Protein AF-A0A7L2II50-F1 (afdb_monomer_lite)

Foldseek 3Di:
DVVVVVVCVVVVVVVVVVCVVCCVPPPCCVVPVVVVVVVVCVVCPPPDPVVVDDPDD

InterPro domains:
  IPR027917 MITRAC7/Phoenixin [PF15061] (5-56)
  IPR027917 MITRAC7/Phoenixin [PTHR34923] (1-56)

Secondary structure (DSSP, 8-state):
-HHHHHHHHHHHHHHHHHHHHHIIIIIHHHHSHHHHHHHHHHHTTT--HHHHS-S--

Organism: NCBI:txid91796

Structure (mmCIF, N/CA/C/O backbone):
data_AF-A0A7L2II50-F1
#
_entry.id   AF-A0A7L2II50-F1
#
loop_
_atom_site.group_PDB
_atom_site.id
_atom_site.type_symbol
_atom_site.label_atom_id
_atom_site.label_alt_id
_atom_site.label_comp_id
_atom_site.label_asym_id
_atom_site.label_entity_id
_atom_site.label_seq_id
_atom_site.pdbx_PDB_ins_code
_atom_site.Cartn_x
_atom_site.Cartn_y
_atom_site.Cartn_z
_atom_site.occupancy
_atom_site.B_iso_or_equiv
_atom_site.auth_seq_id
_atom_site.auth_comp_id
_atom_site.auth_asym_id
_atom_site.auth_atom_id
_atom_site.pdbx_PDB_model_num
ATOM 1 N N . MET A 1 1 ? 24.274 -9.083 -23.847 1.00 63.59 1 MET A N 1
ATOM 2 C CA . MET A 1 1 ? 24.280 -8.515 -22.480 1.00 63.59 1 MET A CA 1
ATOM 3 C C . MET A 1 1 ? 23.442 -7.242 -22.335 1.00 63.59 1 MET A C 1
ATOM 5 O O . MET A 1 1 ? 22.467 -7.289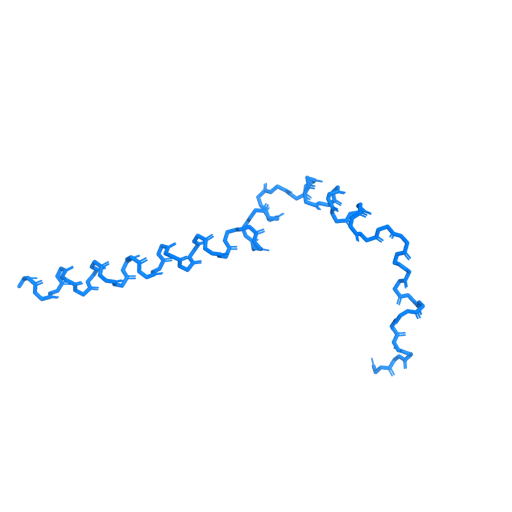 -21.601 1.00 63.59 1 MET A O 1
ATOM 9 N N . GLY A 1 2 ? 23.707 -6.139 -23.054 1.00 87.25 2 GLY A N 1
ATOM 10 C CA . GLY A 1 2 ? 22.994 -4.858 -22.835 1.00 87.25 2 GLY A CA 1
ATOM 11 C C . GLY A 1 2 ? 21.459 -4.875 -22.992 1.00 87.25 2 GLY A C 1
ATOM 12 O O . GLY A 1 2 ? 20.759 -4.224 -22.223 1.00 87.25 2 GLY A O 1
ATOM 13 N N . LYS A 1 3 ? 20.912 -5.663 -23.931 1.00 89.94 3 LYS A N 1
ATOM 14 C CA . LYS A 1 3 ? 19.450 -5.795 -24.111 1.00 89.94 3 LYS A CA 1
ATOM 15 C C . LYS A 1 3 ? 18.764 -6.462 -22.910 1.00 89.94 3 LYS A C 1
ATOM 17 O O . LYS A 1 3 ? 17.721 -5.990 -22.482 1.00 89.94 3 LYS A O 1
ATOM 22 N N . LEU A 1 4 ? 19.382 -7.498 -22.337 1.00 94.25 4 LEU A N 1
ATOM 23 C CA . LEU A 1 4 ? 18.852 -8.209 -21.169 1.00 94.25 4 LEU A CA 1
ATOM 24 C C . LEU A 1 4 ? 18.835 -7.306 -19.930 1.00 94.25 4 LEU A C 1
ATOM 26 O O . LEU A 1 4 ? 17.811 -7.205 -19.266 1.00 94.25 4 LEU A O 1
ATOM 30 N N . PHE A 1 5 ? 19.936 -6.598 -19.662 1.00 96.69 5 PHE A N 1
ATOM 31 C CA . PHE A 1 5 ? 20.005 -5.663 -18.535 1.00 96.69 5 PHE A CA 1
ATOM 32 C C . PHE A 1 5 ? 18.984 -4.528 -18.653 1.00 96.69 5 PHE A C 1
ATOM 34 O O . PHE A 1 5 ? 18.362 -4.165 -17.659 1.00 96.69 5 PHE A O 1
ATOM 41 N N . ARG A 1 6 ? 18.747 -4.015 -19.868 1.00 95.06 6 ARG A N 1
ATOM 42 C CA . ARG A 1 6 ? 17.690 -3.026 -20.113 1.00 95.06 6 ARG A CA 1
ATOM 43 C C . ARG A 1 6 ? 16.303 -3.587 -19.793 1.00 95.06 6 ARG A C 1
ATOM 45 O O . ARG A 1 6 ? 15.527 -2.913 -19.126 1.00 95.06 6 ARG A O 1
ATOM 52 N N . THR A 1 7 ? 15.996 -4.806 -20.235 1.00 96.56 7 THR A N 1
ATOM 53 C CA . THR A 1 7 ? 14.709 -5.453 -19.938 1.00 96.56 7 THR A CA 1
ATOM 54 C C . THR A 1 7 ? 14.524 -5.685 -18.441 1.00 96.56 7 THR A C 1
ATOM 56 O O . THR A 1 7 ? 13.470 -5.349 -17.909 1.00 96.56 7 THR A O 1
ATOM 59 N N . ILE A 1 8 ? 15.551 -6.189 -17.749 1.00 97.88 8 ILE A N 1
ATOM 60 C CA . ILE A 1 8 ? 15.517 -6.396 -16.294 1.00 97.88 8 ILE A CA 1
ATOM 61 C C . ILE A 1 8 ? 15.310 -5.067 -15.564 1.00 97.88 8 ILE A C 1
ATOM 63 O O . ILE A 1 8 ? 14.489 -5.002 -14.657 1.00 97.88 8 ILE A O 1
ATOM 67 N N . GLY A 1 9 ? 15.999 -3.999 -15.977 1.00 98.00 9 GLY A N 1
ATOM 68 C CA . GLY A 1 9 ? 15.844 -2.676 -15.371 1.00 98.00 9 GLY A CA 1
ATOM 69 C C . GLY A 1 9 ? 14.431 -2.112 -15.528 1.00 98.00 9 GLY A C 1
ATOM 70 O O . GLY A 1 9 ? 13.847 -1.646 -14.554 1.00 98.00 9 GLY A O 1
ATOM 71 N N . ILE A 1 10 ? 13.851 -2.206 -16.730 1.00 97.69 10 ILE A N 1
ATOM 72 C CA . ILE A 1 10 ? 12.483 -1.729 -16.990 1.00 97.69 10 ILE A CA 1
ATOM 73 C C . ILE A 1 10 ? 11.467 -2.544 -16.188 1.00 97.69 10 ILE A C 1
ATOM 75 O O . ILE A 1 10 ? 10.611 -1.972 -15.518 1.00 97.69 10 ILE A O 1
ATOM 79 N N . PHE A 1 11 ? 11.568 -3.873 -16.230 1.00 98.12 11 PHE A N 1
ATOM 80 C CA . PHE A 1 11 ? 10.634 -4.746 -15.528 1.00 98.12 11 PHE A CA 1
ATOM 81 C C . PHE A 1 11 ? 10.758 -4.612 -14.006 1.00 98.12 11 PHE A C 1
ATOM 83 O O . PHE A 1 11 ? 9.754 -4.456 -13.320 1.00 98.12 11 PHE A O 1
ATOM 90 N N . GLY A 1 12 ? 11.982 -4.604 -13.478 1.00 98.25 12 GLY A N 1
ATOM 91 C CA . GLY A 1 12 ? 12.238 -4.400 -12.054 1.00 98.25 12 GLY A CA 1
ATOM 92 C C . GLY A 1 12 ? 11.713 -3.049 -11.571 1.00 98.25 12 GLY A C 1
ATOM 93 O O . GLY A 1 12 ? 11.020 -2.990 -10.559 1.00 98.25 12 GLY A O 1
ATOM 94 N N . GLY A 1 13 ? 11.958 -1.979 -12.335 1.00 98.31 13 GLY A N 1
ATOM 95 C CA . GLY A 1 13 ? 11.404 -0.656 -12.049 1.00 98.31 13 GLY A CA 1
ATOM 96 C C . GLY A 1 13 ? 9.875 -0.654 -12.034 1.00 98.31 13 GLY A C 1
ATOM 97 O O . GLY A 1 13 ? 9.271 -0.122 -11.106 1.00 98.31 13 GLY A O 1
ATOM 98 N N . PHE A 1 14 ? 9.242 -1.313 -13.007 1.00 98.44 14 PHE A N 1
ATOM 99 C CA . PHE A 1 14 ? 7.790 -1.471 -13.039 1.00 98.44 14 PHE A CA 1
ATOM 100 C C . PHE A 1 14 ? 7.256 -2.188 -11.790 1.00 98.44 14 PHE A C 1
ATOM 102 O O . PHE A 1 14 ? 6.327 -1.691 -11.156 1.00 98.44 14 PHE A O 1
ATOM 109 N N . VAL A 1 15 ? 7.868 -3.307 -11.384 1.00 98.44 15 VAL A N 1
ATOM 110 C CA . VAL A 1 15 ? 7.459 -4.043 -10.175 1.00 98.44 15 VAL A CA 1
ATOM 111 C C . VAL A 1 15 ? 7.593 -3.181 -8.919 1.00 98.44 15 VAL A C 1
ATOM 113 O O . VAL A 1 15 ? 6.692 -3.191 -8.085 1.00 98.44 15 VAL A O 1
ATOM 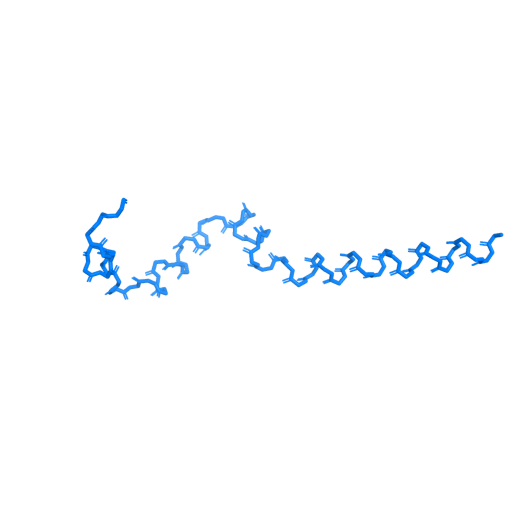116 N N . VAL A 1 16 ? 8.669 -2.397 -8.791 1.00 98.56 16 VAL A N 1
ATOM 117 C CA . VAL A 1 16 ? 8.855 -1.472 -7.660 1.00 98.56 16 VAL A CA 1
ATOM 118 C C . VAL A 1 16 ? 7.755 -0.411 -7.624 1.00 98.56 16 VAL A C 1
ATOM 120 O O . VAL A 1 16 ? 7.194 -0.160 -6.559 1.00 98.56 16 VAL A O 1
ATOM 123 N N . VAL A 1 17 ? 7.405 0.178 -8.772 1.00 98.56 17 VAL A N 1
ATOM 124 C CA . VAL A 1 17 ? 6.322 1.171 -8.861 1.00 98.56 17 VAL A CA 1
ATOM 125 C C . VAL A 1 17 ? 4.985 0.561 -8.441 1.00 98.56 17 VAL A C 1
ATOM 127 O O . VAL A 1 17 ? 4.269 1.155 -7.637 1.00 98.56 17 VAL A O 1
ATOM 130 N N . VAL A 1 18 ? 4.667 -0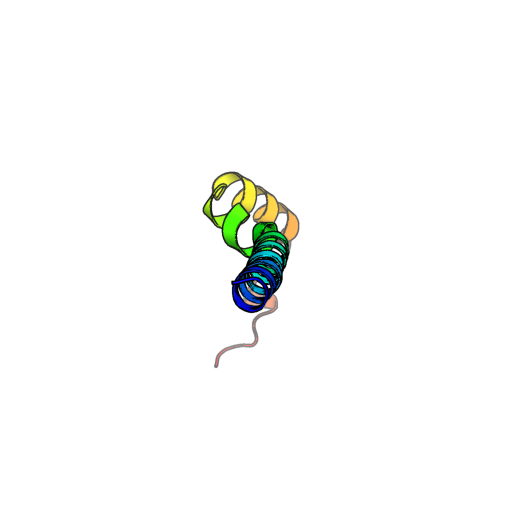.641 -8.929 1.00 98.38 18 VAL A N 1
ATOM 131 C CA . VAL A 1 18 ? 3.450 -1.364 -8.537 1.00 98.38 18 VAL A CA 1
ATOM 132 C C . VAL A 1 18 ? 3.463 -1.640 -7.032 1.00 98.38 18 VAL A C 1
ATOM 134 O O . VAL A 1 18 ? 2.533 -1.251 -6.332 1.00 98.38 18 VAL A O 1
ATOM 137 N N . ALA A 1 19 ? 4.528 -2.235 -6.496 1.00 97.75 19 ALA A N 1
ATOM 138 C CA . ALA A 1 19 ? 4.627 -2.538 -5.071 1.00 97.75 19 ALA A CA 1
ATOM 139 C C . ALA A 1 19 ? 4.461 -1.285 -4.194 1.00 97.75 19 ALA A C 1
ATOM 141 O O . ALA A 1 19 ? 3.731 -1.328 -3.206 1.00 97.75 19 ALA A O 1
ATOM 142 N N . ALA A 1 20 ? 5.070 -0.160 -4.579 1.00 98.12 20 ALA A N 1
ATOM 143 C CA . ALA A 1 20 ? 4.937 1.108 -3.868 1.00 98.12 20 ALA A CA 1
ATOM 144 C C . ALA A 1 20 ? 3.494 1.639 -3.888 1.00 98.12 20 ALA A C 1
ATOM 146 O O . ALA A 1 20 ? 2.982 2.053 -2.849 1.00 98.12 20 ALA A O 1
ATOM 147 N N . ALA A 1 21 ? 2.817 1.577 -5.039 1.00 98.00 21 ALA A N 1
ATOM 148 C CA . ALA A 1 21 ? 1.423 2.002 -5.165 1.00 98.00 21 ALA A CA 1
ATOM 149 C C . ALA A 1 21 ? 0.468 1.140 -4.317 1.00 98.00 21 ALA A C 1
ATOM 151 O O . ALA A 1 21 ? -0.460 1.662 -3.701 1.00 98.00 21 ALA A O 1
ATOM 152 N N . PHE A 1 22 ? 0.713 -0.173 -4.245 1.00 98.06 22 PHE A N 1
ATOM 153 C CA . PHE A 1 22 ? -0.112 -1.106 -3.470 1.00 98.06 22 PHE A CA 1
ATOM 154 C C . PHE A 1 22 ? 0.262 -1.184 -1.981 1.00 98.06 22 PHE A C 1
ATOM 156 O O . PHE A 1 22 ? -0.542 -1.671 -1.182 1.00 98.06 22 PHE A O 1
ATOM 163 N N . TYR A 1 23 ? 1.438 -0.693 -1.576 1.00 97.62 23 TYR A N 1
ATOM 164 C CA . TYR A 1 23 ? 1.914 -0.752 -0.191 1.00 97.62 23 TYR A CA 1
ATOM 165 C C . TYR A 1 23 ? 0.894 -0.256 0.850 1.00 97.62 23 TYR A C 1
ATOM 167 O O . TYR A 1 23 ? 0.574 -1.029 1.757 1.00 97.62 23 TYR A O 1
ATOM 175 N N . PRO A 1 24 ? 0.324 0.962 0.750 1.00 96.19 24 PRO A N 1
ATOM 176 C CA . PRO A 1 24 ? -0.608 1.453 1.767 1.00 96.19 24 PRO A CA 1
ATOM 177 C C . PRO A 1 24 ? -1.959 0.722 1.777 1.00 96.19 24 PRO A C 1
ATOM 179 O O . PRO A 1 24 ? -2.641 0.742 2.797 1.00 96.19 24 PRO A O 1
ATOM 182 N N . ILE A 1 25 ? -2.347 0.085 0.666 1.00 95.38 25 ILE A N 1
ATOM 183 C CA . ILE A 1 25 ? -3.663 -0.550 0.493 1.00 95.38 25 ILE A CA 1
ATOM 184 C C . ILE A 1 25 ? -3.641 -2.004 0.968 1.00 95.38 25 ILE A C 1
ATOM 186 O O . ILE A 1 25 ? -4.601 -2.460 1.582 1.00 95.38 25 ILE A O 1
ATOM 190 N N . TYR A 1 26 ? -2.559 -2.732 0.683 1.00 95.50 26 TYR A N 1
ATOM 191 C CA . TYR A 1 26 ? -2.475 -4.168 0.950 1.00 95.50 26 TYR A CA 1
ATOM 192 C C . TYR A 1 26 ? -1.477 -4.505 2.058 1.00 95.50 26 TYR A C 1
ATOM 194 O O . TYR A 1 26 ? -1.821 -5.185 3.019 1.00 95.50 26 TYR A O 1
ATOM 202 N N . PHE A 1 27 ? -0.245 -4.003 1.970 1.00 96.81 27 PHE A N 1
ATOM 203 C CA . PHE A 1 27 ? 0.829 -4.423 2.872 1.00 96.81 27 PHE A CA 1
ATOM 204 C C . PHE A 1 27 ? 0.787 -3.712 4.229 1.00 96.81 27 PHE A C 1
ATOM 206 O O . PHE A 1 27 ? 0.851 -4.383 5.256 1.00 96.81 27 PHE A O 1
ATOM 213 N N . ARG A 1 28 ? 0.629 -2.379 4.268 1.00 95.94 28 ARG A N 1
ATOM 214 C CA . ARG A 1 28 ? 0.552 -1.613 5.530 1.00 95.94 28 ARG A CA 1
ATOM 215 C C . ARG A 1 28 ? -0.541 -2.154 6.470 1.00 95.94 28 ARG A C 1
ATOM 217 O O . ARG A 1 28 ? -0.218 -2.361 7.637 1.00 95.94 28 ARG A O 1
ATOM 224 N N . PRO A 1 29 ? -1.776 -2.450 6.013 1.00 96.44 29 PRO A N 1
ATOM 225 C CA . PRO A 1 29 ? -2.814 -3.029 6.870 1.00 96.44 29 PRO A CA 1
ATOM 226 C C . PRO A 1 29 ? -2.447 -4.380 7.485 1.00 96.44 29 PRO A C 1
ATOM 228 O O . PRO A 1 29 ? -2.831 -4.662 8.616 1.00 96.44 29 PRO A O 1
ATOM 231 N N . LEU A 1 30 ? -1.706 -5.213 6.748 1.00 96.31 30 LEU A N 1
ATOM 232 C CA . LEU A 1 30 ? -1.279 -6.536 7.209 1.00 96.31 30 LEU A CA 1
ATOM 233 C C . LEU A 1 30 ? -0.091 -6.451 8.176 1.00 96.31 30 LEU A C 1
ATOM 235 O O . LEU A 1 30 ? -0.005 -7.246 9.106 1.00 96.31 30 LEU A O 1
ATOM 239 N N . LEU A 1 31 ? 0.808 -5.484 7.970 1.00 97.75 31 LEU A N 1
ATOM 240 C CA . LEU A 1 31 ? 1.970 -5.254 8.833 1.00 97.75 31 LEU A CA 1
ATOM 241 C C . LEU A 1 31 ? 1.606 -4.518 10.131 1.00 97.75 31 LEU A C 1
ATOM 243 O O . LEU A 1 31 ? 2.228 -4.761 11.161 1.00 97.75 31 LEU A O 1
ATOM 247 N N . LEU A 1 32 ? 0.609 -3.628 10.088 1.00 97.38 32 LEU A N 1
ATOM 248 C CA . LEU A 1 32 ? 0.182 -2.783 11.209 1.00 97.38 32 LEU A CA 1
ATOM 249 C C . LEU A 1 32 ? -1.322 -2.960 11.497 1.00 97.38 32 LEU A C 1
ATOM 251 O O . LEU A 1 32 ? -2.095 -2.001 11.399 1.00 97.38 32 LEU A O 1
ATOM 255 N N . PRO A 1 33 ? -1.770 -4.178 11.858 1.00 96.19 33 PRO A N 1
ATOM 256 C CA . PRO A 1 33 ? -3.193 -4.501 11.928 1.00 96.19 33 PRO A CA 1
ATOM 257 C C . PRO A 1 33 ? -3.944 -3.694 12.991 1.00 96.19 33 PRO A C 1
ATOM 259 O O . PRO A 1 33 ? -5.082 -3.295 12.760 1.00 96.19 33 PRO A O 1
ATOM 262 N N . GLU A 1 34 ? -3.330 -3.411 14.140 1.00 97.12 34 GLU A N 1
ATOM 263 C CA . GLU A 1 34 ? -3.998 -2.675 15.224 1.00 97.12 34 GLU A CA 1
ATOM 264 C C . GLU A 1 34 ? -4.166 -1.183 14.908 1.00 97.12 34 GLU A C 1
ATOM 266 O O . GLU A 1 34 ? -5.226 -0.603 15.158 1.00 97.12 34 GLU A O 1
ATOM 271 N N . GLU A 1 35 ? -3.160 -0.564 14.288 1.00 96.00 35 GLU A N 1
ATOM 272 C CA . GLU A 1 35 ? -3.239 0.825 13.828 1.00 96.00 35 GLU A CA 1
ATOM 273 C C . GLU A 1 35 ? -4.275 0.963 12.712 1.00 96.00 35 GLU A C 1
ATOM 275 O O . GLU A 1 35 ? -5.154 1.823 12.773 1.00 96.00 35 GLU A O 1
ATOM 280 N N . TYR A 1 36 ? -4.254 0.034 11.756 1.00 95.56 36 TYR A N 1
ATOM 281 C CA . TYR A 1 36 ? -5.225 0.005 10.675 1.00 95.56 36 TYR A CA 1
ATOM 282 C C . TYR A 1 36 ? -6.661 -0.227 11.175 1.00 95.56 36 TYR A C 1
ATOM 284 O O . TYR A 1 36 ? -7.584 0.453 10.728 1.00 95.56 36 TYR A O 1
ATOM 292 N N . LYS A 1 37 ? -6.880 -1.120 12.153 1.00 94.12 37 LYS A N 1
ATOM 293 C CA . LYS A 1 37 ? -8.195 -1.296 12.800 1.00 94.12 37 LYS A CA 1
ATOM 294 C C . LYS A 1 37 ? -8.659 -0.019 13.497 1.00 94.12 37 LYS 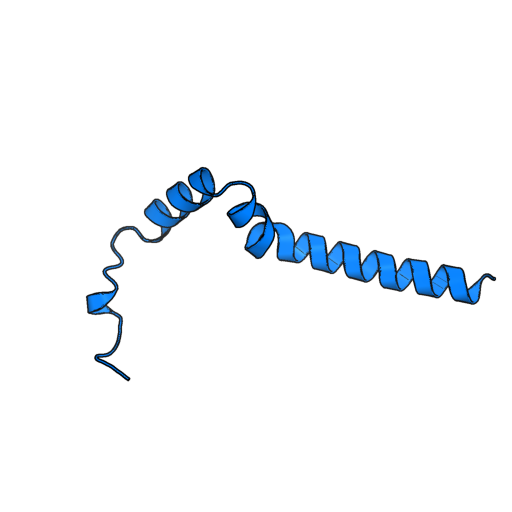A C 1
ATOM 296 O O . LYS A 1 37 ? -9.839 0.321 13.420 1.00 94.12 37 LYS A O 1
ATOM 301 N N . LYS A 1 38 ? -7.761 0.696 14.183 1.00 95.94 38 LYS A N 1
ATOM 302 C CA . LYS A 1 38 ? -8.086 1.975 14.831 1.00 95.94 38 LYS A CA 1
ATOM 303 C C . LYS A 1 38 ? -8.513 3.022 13.799 1.00 95.94 38 LYS A C 1
ATOM 305 O O . LYS A 1 38 ? -9.553 3.648 13.990 1.00 95.94 38 LYS A O 1
ATOM 310 N N . GLU A 1 39 ? -7.762 3.171 12.709 1.00 94.12 39 GLU A N 1
ATOM 311 C CA . GLU A 1 39 ? -8.112 4.054 11.588 1.00 94.12 39 GLU A CA 1
ATOM 312 C C . GLU A 1 39 ? -9.460 3.660 10.963 1.00 94.12 39 GLU A C 1
ATOM 314 O O . GLU A 1 39 ? -10.330 4.510 10.781 1.00 94.12 39 GLU A O 1
ATOM 319 N N . GLN A 1 40 ? -9.686 2.367 10.700 1.00 93.12 40 GLN A N 1
ATOM 320 C CA . GLN A 1 40 ? -10.952 1.883 10.146 1.00 93.12 40 GLN A CA 1
ATOM 321 C C . GLN A 1 40 ? -12.142 2.186 11.051 1.00 93.12 40 GLN A C 1
ATOM 323 O O . GLN A 1 40 ? -13.185 2.598 10.553 1.00 93.12 40 GLN A O 1
ATOM 328 N N . ARG A 1 41 ? -12.006 1.994 12.366 1.00 92.56 41 ARG A N 1
ATOM 329 C CA . ARG A 1 41 ? -13.076 2.305 13.322 1.00 92.56 41 ARG A CA 1
ATOM 330 C C . ARG A 1 41 ? -13.476 3.776 13.278 1.00 92.56 41 ARG A C 1
ATOM 332 O O . ARG A 1 41 ? -14.655 4.074 13.415 1.00 92.56 41 ARG A O 1
ATOM 339 N N . ILE A 1 42 ? -12.509 4.673 13.088 1.00 94.69 42 ILE A N 1
ATOM 340 C CA . ILE A 1 42 ? -12.766 6.111 12.952 1.00 94.69 42 ILE A CA 1
ATOM 341 C C . ILE A 1 42 ? -13.450 6.391 11.608 1.00 94.69 42 ILE A C 1
ATOM 343 O O . ILE A 1 42 ? -14.499 7.024 11.575 1.00 94.69 42 ILE A O 1
ATOM 347 N N . ASN A 1 43 ? -12.909 5.859 10.510 1.00 91.19 43 ASN A N 1
ATOM 3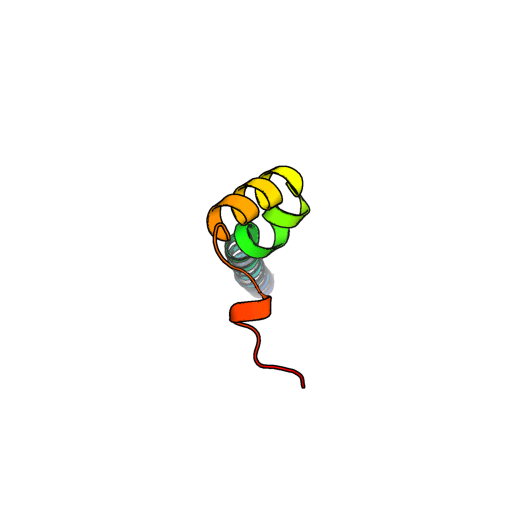48 C CA . ASN A 1 43 ? -13.429 6.092 9.158 1.00 91.19 43 ASN A CA 1
ATOM 349 C C . ASN A 1 43 ? -14.810 5.461 8.908 1.00 91.19 43 ASN A C 1
ATOM 351 O O . ASN A 1 43 ? -15.526 5.893 8.012 1.00 91.19 43 ASN A O 1
ATOM 355 N N . ARG A 1 44 ? -15.177 4.429 9.677 1.00 89.12 44 ARG A N 1
ATOM 356 C CA . ARG A 1 44 ? -16.479 3.743 9.618 1.00 89.12 44 ARG A CA 1
ATOM 357 C C . ARG A 1 44 ? -17.404 4.118 10.774 1.00 89.12 44 ARG A C 1
ATOM 359 O O . ARG A 1 44 ? -18.404 3.439 11.001 1.00 89.12 44 ARG A O 1
ATOM 366 N N . ALA A 1 45 ? -17.080 5.162 11.531 1.00 91.88 45 ALA A N 1
ATOM 367 C CA . ALA A 1 45 ? -17.956 5.627 12.594 1.00 91.88 45 ALA A CA 1
ATOM 368 C C . ALA A 1 45 ? -19.316 6.042 12.005 1.00 91.88 45 ALA A C 1
ATOM 370 O O . ALA A 1 45 ? -19.375 6.799 11.040 1.00 91.88 45 ALA A O 1
ATOM 371 N N . GLY A 1 46 ? -20.407 5.526 12.576 1.00 87.81 46 GLY A N 1
ATOM 372 C CA . GLY A 1 46 ? -21.768 5.814 12.108 1.00 87.81 46 GLY A CA 1
ATOM 373 C C . GLY A 1 46 ? -22.232 5.007 10.889 1.00 87.81 46 GLY A C 1
ATOM 374 O O . GLY A 1 46 ? -23.348 5.218 10.432 1.00 87.81 46 GLY A O 1
ATOM 375 N N . ILE A 1 47 ? -21.419 4.076 10.379 1.00 86.94 47 ILE A N 1
ATOM 376 C CA . ILE A 1 47 ? -21.819 3.132 9.327 1.00 86.94 47 ILE A CA 1
ATOM 377 C C . ILE A 1 47 ? -22.342 1.856 9.999 1.00 86.94 47 ILE A C 1
ATOM 379 O O . ILE A 1 47 ? -21.554 1.044 10.486 1.00 86.94 47 ILE A O 1
ATOM 383 N N . VAL A 1 48 ? -23.664 1.678 10.024 1.00 85.50 48 VAL A N 1
ATOM 384 C CA . VAL A 1 48 ? -24.328 0.430 10.437 1.00 85.50 48 VAL A CA 1
ATOM 385 C C . VAL A 1 48 ? -24.544 -0.401 9.180 1.00 85.50 48 VAL A C 1
ATOM 387 O O . VAL A 1 48 ? -25.249 0.033 8.275 1.00 85.50 48 VAL A O 1
ATOM 390 N N . GLN A 1 49 ? -23.884 -1.555 9.059 1.00 77.62 49 GLN A N 1
ATOM 391 C CA . GLN A 1 49 ? -23.905 -2.298 7.794 1.00 77.62 49 GLN A CA 1
ATOM 392 C C . GLN A 1 49 ? -25.303 -2.792 7.437 1.00 77.62 49 GLN A C 1
ATOM 394 O O . GLN A 1 49 ? -25.647 -2.816 6.263 1.00 77.62 49 GLN A O 1
ATOM 399 N N . GLU A 1 50 ? -26.103 -3.125 8.438 1.00 81.62 50 GLU A N 1
ATOM 400 C CA . GLU A 1 50 ? -27.463 -3.632 8.311 1.00 81.62 50 GLU A CA 1
ATOM 401 C C . GLU A 1 50 ? -28.419 -2.600 7.689 1.00 81.62 50 GLU A C 1
ATOM 403 O O . GLU A 1 50 ? -29.369 -2.988 7.015 1.00 81.62 50 GLU A O 1
ATOM 408 N N . ASP A 1 51 ? -28.137 -1.301 7.847 1.00 86.00 51 ASP A N 1
ATOM 409 C CA . ASP A 1 51 ? -28.949 -0.212 7.282 1.00 86.00 51 ASP A CA 1
ATOM 410 C C . ASP A 1 51 ? -28.642 0.043 5.795 1.00 86.00 51 ASP A C 1
ATOM 412 O O . ASP A 1 51 ? -29.433 0.658 5.080 1.00 86.00 51 ASP A O 1
ATOM 416 N N . ILE A 1 52 ? -27.467 -0.392 5.329 1.00 79.88 52 ILE A N 1
ATOM 417 C CA . ILE A 1 52 ? -26.933 -0.085 3.993 1.00 79.88 52 ILE A CA 1
ATOM 418 C C . ILE A 1 52 ? -26.906 -1.339 3.119 1.00 79.88 52 ILE A C 1
ATOM 420 O O . ILE A 1 52 ? -26.996 -1.248 1.894 1.00 79.88 52 ILE A O 1
ATOM 424 N N . GLN A 1 53 ? -26.742 -2.514 3.728 1.00 81.06 53 GLN A N 1
ATOM 425 C CA . GLN A 1 53 ? -26.731 -3.770 3.003 1.00 81.06 53 GLN A CA 1
ATOM 426 C C . GLN A 1 53 ? -28.150 -4.077 2.522 1.00 81.06 53 GLN A C 1
ATOM 428 O O . GLN A 1 53 ? -29.059 -4.223 3.341 1.00 81.06 53 GLN A O 1
ATOM 433 N N . PRO A 1 54 ? -28.365 -4.193 1.199 1.00 84.75 54 PRO A N 1
ATOM 434 C CA . PRO A 1 54 ? -29.641 -4.665 0.696 1.00 84.75 54 PRO A CA 1
ATOM 435 C C . PRO A 1 54 ? -29.915 -6.054 1.275 1.00 84.75 54 PRO A C 1
ATOM 437 O O . PRO A 1 54 ? -29.007 -6.882 1.378 1.00 84.75 54 PRO A O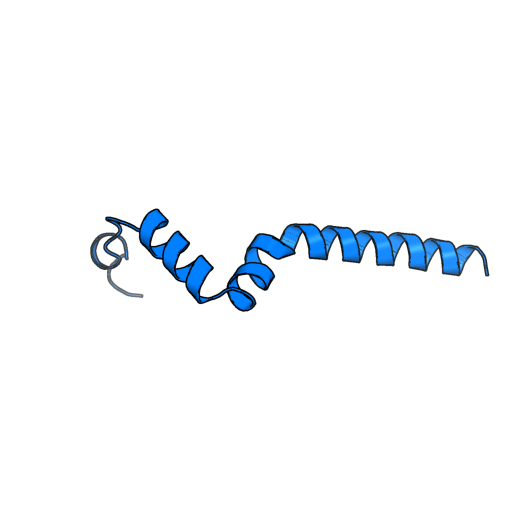 1
ATOM 440 N N . ALA A 1 55 ? -31.167 -6.292 1.667 1.00 76.06 55 ALA A N 1
ATOM 441 C CA . ALA A 1 55 ? -31.592 -7.566 2.222 1.00 76.06 55 ALA A CA 1
ATOM 442 C C . ALA A 1 55 ? -31.324 -8.694 1.211 1.00 76.06 55 ALA A C 1
ATOM 444 O O . ALA A 1 55 ? -32.054 -8.822 0.235 1.00 76.06 55 ALA A O 1
ATOM 445 N N . GLY A 1 56 ? -30.261 -9.460 1.470 1.00 70.12 56 GLY A N 1
ATOM 446 C CA . GLY A 1 56 ? -29.954 -10.785 0.928 1.00 70.12 56 GLY A CA 1
ATOM 447 C C . GLY A 1 56 ? -30.045 -10.976 -0.590 1.00 70.12 56 GLY A C 1
ATOM 448 O O . GLY A 1 56 ? -31.129 -11.159 -1.140 1.00 70.12 56 GLY A O 1
ATOM 449 N N . ILE A 1 57 ? -28.878 -11.124 -1.223 1.00 57.16 57 ILE A N 1
ATOM 450 C CA . ILE A 1 57 ? -28.614 -12.334 -2.021 1.00 57.16 57 ILE A CA 1
ATOM 451 C C . ILE A 1 57 ? -27.833 -13.281 -1.112 1.00 57.16 57 ILE A C 1
ATOM 453 O O . ILE A 1 57 ? -26.947 -12.761 -0.394 1.00 57.16 57 ILE A O 1
#

Sequence (57 aa):
MGKLFRTIGIFGGFVVVVAAAFYPIYFRPLLLPEEYKKEQRINRAGIVQEDIQPAGI

Radius of gyration: 19.92 Å; chains: 1; bounding box: 56×18×39 Å

pLDDT: mean 91.88, std 8.88, range [57.16, 98.56]